Protein AF-A0A3M1C121-F1 (afdb_monomer_lite)

Sequence (136 aa):
MKLKYIFAFILNILPVFITKIIIDNKELFTVLTILIAIDTATGIAASIKTKKQITSWRMFIGIFLKLVFLEAILYTGAAIQKYIEYDFIGWASIVLCSIEIFSIDENINKVFGFSIITTIKKIYDTNKEFLDKIKN

Foldseek 3Di:
DDPVLVVLVCVLCVVLVVVCVVDVPVVLSVLLVVLLVLLLVLQVLLCVLVVPPDDSVNSSCVSNVLSVVLVVQSVVQVVVCVVDVDNSVVVVSVVSSVVSLVSSQVSCCSNPVDGPVVVVVVVVVVVVVVVVVVVD

Secondary structure (DSSP, 8-state):
--HHHHHHHHHHHHHHHHHHHHSS-HHHHHHHHHHHHHHHHHHHHHHHHTT----HHHHHHHHHHHHHHHHHHHHHHHHHHHHS-S-HHHHHHHHHHHHHHHHHHHHHHHHHS--HHHHHHHHHHHHHHHHHHHH-

pLDDT: mean 75.29, std 11.58, range [46.91, 92.25]

Radius of gyration: 18.76 Å; chains: 1; bounding box: 50×34×47 Å

Structure (mmCIF, N/CA/C/O backbone):
data_AF-A0A3M1C121-F1
#
_entry.id   AF-A0A3M1C121-F1
#
loop_
_atom_site.group_PDB
_atom_site.id
_atom_site.type_symbol
_atom_site.label_atom_id
_atom_site.label_alt_id
_atom_site.label_comp_id
_atom_site.label_asym_id
_atom_site.label_entity_id
_atom_site.label_seq_id
_atom_site.pdbx_PDB_ins_code
_atom_site.Cartn_x
_atom_site.Cartn_y
_atom_site.Cartn_z
_atom_site.occupancy
_atom_site.B_iso_or_equiv
_atom_site.auth_seq_id
_atom_site.auth_comp_id
_atom_site.auth_asym_id
_atom_site.auth_atom_id
_atom_site.pdbx_PDB_model_num
ATOM 1 N N . MET A 1 1 ? 9.063 -0.301 22.434 1.00 49.84 1 MET A N 1
ATOM 2 C CA . MET A 1 1 ? 9.256 -1.115 21.208 1.00 49.84 1 MET A CA 1
ATOM 3 C C . MET A 1 1 ? 10.684 -1.664 21.231 1.00 49.84 1 MET A C 1
ATOM 5 O O . MET A 1 1 ? 11.582 -0.878 21.491 1.00 49.84 1 MET A O 1
ATOM 9 N N . LYS A 1 2 ? 10.928 -2.980 21.105 1.00 49.94 2 LYS A N 1
ATOM 10 C CA . LYS A 1 2 ? 12.294 -3.535 21.283 1.00 49.94 2 LYS A CA 1
ATOM 11 C C . LYS A 1 2 ? 13.195 -3.158 20.090 1.00 49.94 2 LYS A C 1
ATOM 13 O O . LYS A 1 2 ? 12.764 -3.315 18.952 1.00 49.94 2 LYS A O 1
ATOM 18 N N . LEU A 1 3 ? 14.435 -2.732 20.358 1.00 56.22 3 LEU A N 1
ATOM 19 C CA . LEU A 1 3 ? 15.439 -2.247 19.387 1.00 56.22 3 LEU A CA 1
ATOM 20 C C . LEU A 1 3 ? 15.611 -3.162 18.155 1.00 56.22 3 LEU A C 1
ATOM 22 O O . LEU A 1 3 ? 15.730 -2.694 17.027 1.00 56.22 3 LEU A O 1
ATOM 26 N N . LYS A 1 4 ? 15.509 -4.479 18.363 1.00 46.91 4 LYS A N 1
ATOM 27 C CA . LYS A 1 4 ? 15.562 -5.504 17.310 1.00 46.91 4 LYS A CA 1
ATOM 28 C C . LYS A 1 4 ? 14.516 -5.342 16.197 1.00 46.91 4 LYS A C 1
ATOM 30 O O . LYS A 1 4 ? 14.760 -5.765 15.077 1.00 46.91 4 LYS A O 1
ATOM 35 N N . TYR A 1 5 ? 13.365 -4.733 16.484 1.00 50.53 5 TYR A N 1
ATOM 36 C CA . TYR A 1 5 ? 12.297 -4.547 15.494 1.00 50.53 5 TYR A CA 1
ATOM 37 C C . TYR A 1 5 ? 12.530 -3.325 14.607 1.00 50.53 5 TYR A C 1
ATOM 39 O O . TYR A 1 5 ? 12.196 -3.364 13.431 1.00 50.53 5 TYR A O 1
ATOM 47 N N . ILE A 1 6 ? 13.157 -2.277 15.150 1.00 53.78 6 ILE A N 1
ATOM 48 C CA . ILE A 1 6 ? 13.620 -1.127 14.362 1.00 53.78 6 ILE A CA 1
ATOM 49 C C . ILE A 1 6 ? 14.716 -1.596 13.401 1.00 53.78 6 ILE A C 1
ATOM 51 O O . ILE A 1 6 ? 14.674 -1.286 12.218 1.00 53.78 6 ILE A O 1
ATOM 55 N N . PHE A 1 7 ? 15.641 -2.426 13.886 1.00 52.44 7 PHE A N 1
ATOM 56 C CA . PHE A 1 7 ? 16.716 -2.986 13.068 1.00 52.44 7 PHE A CA 1
ATOM 57 C C . PHE A 1 7 ? 16.192 -3.897 11.946 1.00 52.44 7 PHE A C 1
ATOM 59 O O . PHE A 1 7 ? 16.612 -3.780 10.801 1.00 52.44 7 PHE A O 1
ATOM 66 N N . ALA A 1 8 ? 15.217 -4.755 12.256 1.00 50.81 8 ALA A N 1
ATOM 67 C CA . ALA A 1 8 ? 14.547 -5.606 11.276 1.00 50.81 8 ALA A CA 1
ATOM 68 C C . ALA A 1 8 ? 13.745 -4.801 10.236 1.00 50.81 8 ALA A C 1
ATOM 70 O O . ALA A 1 8 ? 13.711 -5.163 9.066 1.00 50.81 8 ALA A O 1
ATOM 71 N N . PHE A 1 9 ? 13.115 -3.697 10.640 1.00 52.06 9 PHE A N 1
ATOM 72 C CA . PHE A 1 9 ? 12.434 -2.779 9.727 1.00 52.06 9 PHE A CA 1
ATOM 73 C C . PHE A 1 9 ? 13.424 -2.087 8.778 1.00 52.06 9 PHE A C 1
ATOM 75 O O . PHE A 1 9 ? 13.214 -2.090 7.568 1.00 52.06 9 PHE A O 1
ATOM 82 N N . ILE A 1 10 ? 14.544 -1.585 9.309 1.00 60.28 10 ILE A N 1
ATOM 83 C CA . ILE A 1 10 ? 15.618 -0.962 8.520 1.00 60.28 10 ILE A CA 1
ATOM 84 C C . ILE A 1 10 ? 16.211 -1.959 7.514 1.00 60.28 10 ILE A C 1
ATOM 86 O O . ILE A 1 10 ? 16.346 -1.625 6.341 1.00 60.28 10 ILE A O 1
ATOM 90 N N . LEU A 1 11 ? 16.504 -3.193 7.940 1.00 58.97 11 LEU A N 1
ATOM 91 C CA . LEU A 1 11 ? 17.046 -4.245 7.071 1.00 58.97 11 LEU A CA 1
ATOM 92 C C . LEU A 1 11 ? 16.105 -4.644 5.931 1.00 58.97 11 LEU A C 1
ATOM 94 O O . LEU A 1 11 ? 16.589 -5.033 4.879 1.00 58.97 11 LEU A O 1
ATOM 98 N N . ASN A 1 12 ? 14.789 -4.542 6.121 1.00 53.69 12 ASN A N 1
ATOM 99 C CA . ASN A 1 12 ? 13.813 -4.852 5.072 1.00 53.69 12 ASN A CA 1
ATOM 100 C C . ASN A 1 12 ? 13.556 -3.690 4.117 1.00 53.69 12 ASN A C 1
ATOM 102 O O . ASN A 1 12 ? 13.164 -3.903 2.978 1.00 53.69 12 ASN A O 1
ATOM 106 N N . ILE A 1 13 ? 13.780 -2.461 4.567 1.00 57.38 13 ILE A N 1
ATOM 107 C CA . ILE A 1 13 ? 13.669 -1.269 3.728 1.00 57.38 13 ILE A CA 1
ATOM 108 C C . ILE A 1 13 ? 14.946 -1.035 2.904 1.00 57.38 13 ILE A C 1
ATOM 110 O O . ILE A 1 13 ? 14.890 -0.427 1.837 1.00 57.38 13 ILE A O 1
ATOM 114 N N . LEU A 1 14 ? 16.096 -1.538 3.361 1.00 56.91 14 LEU A N 1
ATOM 115 C CA . LEU A 1 14 ? 17.381 -1.399 2.672 1.00 56.91 14 LEU A CA 1
ATOM 116 C C . LEU A 1 14 ? 17.369 -1.939 1.221 1.00 56.91 14 LEU A C 1
ATOM 118 O O . LEU A 1 14 ? 17.843 -1.219 0.342 1.00 56.91 14 LEU A O 1
ATOM 122 N N . PRO A 1 15 ? 16.791 -3.122 0.925 1.00 56.53 15 PRO A N 1
ATOM 123 C CA . PRO A 1 15 ? 16.651 -3.628 -0.436 1.00 56.53 15 PRO A CA 1
ATOM 124 C C . PRO A 1 15 ? 15.840 -2.687 -1.330 1.00 56.53 15 PRO A C 1
ATOM 126 O O . PRO A 1 15 ? 16.311 -2.358 -2.408 1.00 56.53 15 PRO A O 1
ATOM 129 N N . VAL A 1 16 ? 14.731 -2.114 -0.836 1.00 57.38 16 VAL A N 1
ATOM 130 C CA . VAL A 1 16 ? 13.909 -1.125 -1.573 1.00 57.38 16 VAL A CA 1
ATOM 131 C C . VAL A 1 16 ? 14.730 0.094 -2.000 1.00 57.38 16 VAL A C 1
ATOM 133 O O . VAL A 1 16 ? 14.579 0.604 -3.112 1.00 57.38 16 VAL A O 1
ATOM 136 N N . PHE A 1 17 ? 15.627 0.567 -1.130 1.00 60.38 17 PHE A N 1
ATOM 137 C CA . PHE A 1 17 ? 16.540 1.658 -1.468 1.00 60.38 17 PHE A CA 1
ATOM 138 C C . PHE A 1 17 ? 17.593 1.244 -2.504 1.00 60.38 17 PHE A C 1
ATOM 140 O O . PHE A 1 17 ? 17.943 2.061 -3.354 1.00 60.38 17 PHE A O 1
ATOM 147 N N . ILE A 1 18 ? 18.061 -0.006 -2.477 1.00 58.88 18 ILE A N 1
ATOM 148 C CA . ILE A 1 18 ? 18.985 -0.556 -3.480 1.00 58.88 18 ILE A CA 1
ATOM 149 C C . ILE A 1 18 ? 18.277 -0.693 -4.838 1.00 58.88 18 ILE A C 1
ATOM 151 O O . ILE A 1 18 ? 18.817 -0.245 -5.848 1.00 58.88 18 ILE A O 1
ATOM 155 N N . THR A 1 19 ? 17.044 -1.206 -4.889 1.00 59.34 19 THR A N 1
ATOM 156 C CA . THR A 1 19 ? 16.271 -1.318 -6.140 1.00 59.34 19 THR A CA 1
ATOM 157 C C . THR A 1 19 ? 15.949 0.054 -6.742 1.00 59.34 19 THR A C 1
ATOM 159 O O . THR A 1 19 ? 16.013 0.215 -7.960 1.00 59.34 19 THR A O 1
ATOM 162 N N . LYS A 1 20 ? 15.695 1.072 -5.904 1.00 57.78 20 LYS A N 1
ATOM 163 C CA . LYS A 1 20 ? 15.499 2.472 -6.329 1.00 57.78 20 LYS A CA 1
ATOM 164 C C . LYS A 1 20 ? 16.729 3.077 -7.023 1.00 57.78 20 LYS A C 1
ATOM 166 O O . LYS A 1 20 ? 16.585 4.013 -7.807 1.00 57.78 20 LYS A O 1
ATOM 171 N N . ILE A 1 21 ? 17.932 2.584 -6.723 1.00 58.72 21 ILE A N 1
ATOM 172 C CA . ILE A 1 21 ? 19.172 3.011 -7.392 1.00 58.72 21 ILE A CA 1
ATOM 173 C C . ILE A 1 21 ? 19.319 2.324 -8.760 1.00 58.72 21 ILE A C 1
ATOM 175 O O . ILE A 1 21 ? 19.898 2.909 -9.670 1.00 58.72 21 ILE A O 1
ATOM 179 N N . ILE A 1 22 ? 18.786 1.108 -8.910 1.00 56.91 22 ILE A N 1
ATOM 180 C CA . ILE A 1 22 ? 18.965 0.256 -10.096 1.00 56.91 22 ILE A CA 1
ATOM 181 C C . ILE A 1 22 ? 17.919 0.544 -11.188 1.00 56.91 22 ILE A C 1
ATOM 183 O O . ILE A 1 22 ? 18.215 0.380 -12.369 1.00 56.91 22 ILE A O 1
ATOM 187 N N . ILE A 1 23 ? 16.705 0.966 -10.819 1.00 61.72 23 ILE A N 1
ATOM 188 C CA . ILE A 1 23 ? 15.581 1.156 -11.749 1.00 61.72 23 ILE A CA 1
ATOM 189 C C . ILE A 1 23 ? 15.230 2.648 -11.850 1.00 61.72 23 ILE A C 1
ATOM 191 O O . ILE A 1 23 ? 14.945 3.291 -10.841 1.00 61.72 23 ILE A O 1
ATOM 195 N N . ASP A 1 24 ? 15.174 3.194 -13.070 1.00 63.34 24 ASP A N 1
ATOM 196 C CA . ASP A 1 24 ? 14.951 4.632 -13.330 1.00 63.34 24 ASP A CA 1
ATOM 197 C C . ASP A 1 24 ? 13.546 5.161 -12.952 1.00 63.34 24 ASP A C 1
ATOM 199 O O . ASP A 1 24 ? 13.278 6.358 -13.018 1.00 63.34 24 ASP A O 1
ATOM 203 N N . ASN A 1 25 ? 12.651 4.305 -12.450 1.00 66.75 25 ASN A N 1
ATOM 204 C CA . ASN A 1 25 ? 11.287 4.655 -12.029 1.00 66.75 25 ASN A CA 1
ATOM 205 C C . ASN A 1 25 ? 11.203 5.174 -10.576 1.00 66.75 25 ASN A C 1
ATOM 207 O O . ASN A 1 25 ? 10.395 4.716 -9.765 1.00 66.75 25 ASN A O 1
ATOM 211 N N . LYS A 1 26 ? 12.041 6.155 -10.220 1.00 68.81 26 LYS A N 1
ATOM 212 C CA . LYS A 1 26 ? 12.213 6.659 -8.836 1.00 68.81 26 LYS A CA 1
ATOM 213 C C . LYS A 1 26 ? 10.930 7.190 -8.184 1.00 68.81 26 LYS A C 1
ATOM 215 O O . LYS A 1 26 ? 10.776 7.092 -6.961 1.00 68.81 26 LYS A O 1
ATOM 220 N N . GLU A 1 27 ? 10.032 7.766 -8.975 1.00 72.94 27 GLU A N 1
ATOM 221 C CA . GLU A 1 27 ? 8.753 8.320 -8.510 1.00 72.94 27 GLU A CA 1
ATOM 222 C C . GLU A 1 27 ? 7.830 7.211 -8.010 1.00 72.94 27 GLU A C 1
ATOM 224 O O . GLU A 1 27 ? 7.312 7.266 -6.894 1.00 72.94 27 GLU A O 1
ATOM 229 N N . LEU A 1 28 ? 7.729 6.142 -8.793 1.00 71.81 28 LEU A N 1
ATOM 230 C CA . LEU A 1 28 ? 6.889 4.993 -8.509 1.00 71.81 28 LEU A CA 1
ATOM 231 C C . LEU A 1 28 ? 7.327 4.258 -7.232 1.00 71.81 28 LEU A C 1
ATOM 233 O O . LEU A 1 28 ? 6.499 3.932 -6.380 1.00 71.81 28 LEU A O 1
ATOM 237 N N . PHE A 1 29 ? 8.640 4.104 -7.035 1.00 71.31 29 PHE A N 1
ATOM 238 C CA . PHE A 1 29 ? 9.202 3.588 -5.781 1.00 71.31 29 PHE A CA 1
ATOM 239 C C . PHE A 1 29 ? 8.835 4.443 -4.575 1.00 71.31 29 PHE A C 1
ATOM 241 O O . PHE A 1 29 ? 8.564 3.923 -3.491 1.00 71.31 29 PHE A O 1
ATOM 248 N N . THR A 1 30 ? 8.850 5.761 -4.750 1.00 76.12 30 THR A N 1
ATOM 249 C CA . THR A 1 30 ? 8.543 6.694 -3.668 1.00 76.12 30 THR A CA 1
ATOM 250 C C . THR A 1 30 ? 7.075 6.566 -3.265 1.00 76.12 30 THR A C 1
ATOM 252 O O . THR A 1 30 ? 6.789 6.441 -2.075 1.00 76.12 30 THR A O 1
ATOM 255 N N . VAL A 1 31 ? 6.161 6.484 -4.237 1.00 80.06 31 VAL A N 1
ATOM 256 C CA . VAL A 1 31 ? 4.727 6.272 -3.985 1.00 80.06 31 VAL A CA 1
ATOM 257 C C . VAL A 1 31 ? 4.472 4.940 -3.277 1.00 80.06 31 VAL A C 1
ATOM 259 O O . VAL A 1 31 ? 3.830 4.929 -2.229 1.00 80.06 31 VAL A O 1
ATOM 262 N N . LEU A 1 32 ? 5.014 3.829 -3.784 1.00 77.25 32 LEU A N 1
ATOM 263 C CA . LEU A 1 32 ? 4.821 2.507 -3.175 1.00 77.25 32 LEU A CA 1
ATOM 264 C C . LEU A 1 32 ? 5.374 2.430 -1.749 1.00 77.25 32 LEU A C 1
ATOM 266 O O . LEU A 1 32 ? 4.721 1.887 -0.860 1.00 77.25 32 LEU A O 1
ATOM 270 N N . THR A 1 33 ? 6.544 3.022 -1.503 1.00 75.88 33 THR A N 1
ATOM 271 C CA . THR A 1 33 ? 7.136 3.061 -0.157 1.00 75.88 33 THR A CA 1
ATOM 272 C C . THR A 1 33 ? 6.252 3.844 0.815 1.00 75.88 33 THR A C 1
ATOM 274 O O . THR A 1 33 ? 6.040 3.407 1.947 1.00 75.88 33 THR A O 1
ATOM 277 N N . ILE A 1 34 ? 5.701 4.982 0.376 1.00 82.19 34 ILE A N 1
ATOM 278 C CA . ILE A 1 34 ? 4.762 5.778 1.176 1.00 82.19 34 ILE A CA 1
ATOM 279 C C . ILE A 1 34 ? 3.489 4.973 1.465 1.00 82.19 34 ILE A C 1
ATOM 281 O O . ILE A 1 34 ? 3.052 4.935 2.614 1.00 82.19 34 ILE A O 1
ATOM 285 N N . LEU A 1 35 ? 2.922 4.295 0.462 1.00 84.94 35 LEU A N 1
ATOM 286 C CA . LEU A 1 35 ? 1.725 3.468 0.634 1.00 84.94 35 LEU A CA 1
ATOM 287 C C . LEU A 1 35 ? 1.952 2.335 1.641 1.00 84.94 35 LEU A C 1
ATOM 289 O O . LEU A 1 35 ? 1.167 2.202 2.573 1.00 84.94 35 LEU A O 1
ATOM 293 N N . ILE A 1 36 ? 3.062 1.599 1.536 1.00 82.25 36 ILE A N 1
ATOM 294 C CA . ILE A 1 36 ? 3.422 0.537 2.492 1.00 82.25 36 ILE A CA 1
ATOM 295 C C . ILE A 1 36 ? 3.583 1.097 3.912 1.00 82.25 36 ILE A C 1
ATOM 297 O O . ILE A 1 36 ? 3.167 0.464 4.888 1.00 82.25 36 ILE A O 1
ATOM 301 N N . ALA A 1 37 ? 4.170 2.289 4.057 1.00 81.25 37 ALA A N 1
ATOM 302 C CA . ALA A 1 37 ? 4.326 2.932 5.359 1.00 81.25 37 ALA A CA 1
ATOM 303 C C . ALA A 1 37 ? 2.969 3.321 5.974 1.00 81.25 37 ALA A C 1
ATOM 305 O O . ALA A 1 37 ? 2.731 3.055 7.157 1.00 81.25 37 ALA A O 1
ATOM 306 N N . ILE A 1 38 ? 2.066 3.902 5.176 1.00 85.06 38 ILE A N 1
ATOM 307 C CA . ILE A 1 38 ? 0.703 4.255 5.601 1.00 85.06 38 ILE A CA 1
ATOM 308 C C . ILE A 1 38 ? -0.102 2.993 5.934 1.00 85.06 38 ILE A C 1
ATOM 310 O O . ILE A 1 38 ? -0.759 2.947 6.977 1.00 85.06 38 ILE A O 1
ATOM 314 N N . ASP A 1 39 ? -0.028 1.954 5.104 1.00 83.25 39 ASP A N 1
ATOM 315 C CA . ASP A 1 39 ? -0.690 0.671 5.353 1.00 83.25 39 ASP A CA 1
ATOM 316 C C . ASP A 1 39 ? -0.206 0.041 6.661 1.00 83.25 39 ASP A C 1
ATOM 318 O O . ASP A 1 39 ? -1.004 -0.340 7.515 1.00 83.25 39 ASP A O 1
ATOM 322 N N . THR A 1 40 ? 1.107 0.038 6.889 1.00 82.00 40 THR A N 1
ATOM 323 C CA . THR A 1 40 ? 1.687 -0.464 8.138 1.00 82.00 40 THR A CA 1
ATOM 324 C C . THR A 1 40 ? 1.172 0.323 9.346 1.00 82.00 40 THR A C 1
ATOM 326 O O . THR A 1 40 ? 0.757 -0.270 10.346 1.00 82.00 40 THR A O 1
ATOM 329 N N . ALA A 1 41 ? 1.154 1.657 9.269 1.00 83.12 41 ALA A N 1
ATOM 330 C CA . ALA A 1 41 ? 0.673 2.508 10.356 1.00 83.12 41 ALA A CA 1
ATOM 331 C C . ALA A 1 41 ? -0.825 2.293 10.644 1.00 83.12 41 ALA A C 1
ATOM 333 O O . ALA A 1 41 ? -1.222 2.120 11.802 1.00 83.12 41 ALA A O 1
ATOM 334 N N . THR A 1 42 ? -1.654 2.252 9.599 1.00 83.94 42 THR A N 1
ATOM 335 C CA . THR A 1 42 ? -3.102 2.023 9.719 1.00 83.94 42 THR A CA 1
ATOM 336 C C . THR A 1 42 ? -3.414 0.606 10.199 1.00 83.94 42 THR A C 1
ATOM 338 O O . THR A 1 42 ? -4.286 0.437 11.051 1.00 83.94 42 THR A O 1
ATOM 341 N N . GLY A 1 43 ? -2.658 -0.404 9.764 1.00 80.94 43 GLY A N 1
ATOM 342 C CA . GLY A 1 43 ? -2.767 -1.784 10.235 1.00 80.94 43 GLY A CA 1
ATOM 343 C C . GLY A 1 43 ? -2.422 -1.936 11.719 1.00 80.94 43 GLY A C 1
ATOM 344 O O . GLY A 1 43 ? -3.136 -2.622 12.459 1.00 80.94 43 GLY A O 1
ATOM 345 N N . ILE A 1 44 ? -1.387 -1.235 12.199 1.00 81.38 44 ILE A N 1
ATOM 346 C CA . ILE A 1 44 ? -1.067 -1.164 13.634 1.00 81.38 44 ILE A CA 1
ATOM 347 C C . ILE A 1 44 ? -2.234 -0.534 14.402 1.00 81.38 44 ILE A C 1
ATOM 349 O O . ILE A 1 44 ? -2.704 -1.128 15.378 1.00 81.38 44 ILE A O 1
ATOM 353 N N . ALA A 1 45 ? -2.744 0.615 13.952 1.00 81.81 45 ALA A N 1
ATOM 354 C CA . ALA A 1 45 ? -3.871 1.294 14.594 1.00 81.81 45 ALA A CA 1
ATOM 355 C C . ALA A 1 45 ? -5.135 0.412 14.640 1.00 81.81 45 ALA A C 1
ATOM 357 O O . ALA A 1 45 ? -5.763 0.276 15.696 1.00 81.81 45 ALA A O 1
ATOM 358 N N . ALA A 1 46 ? -5.464 -0.259 13.533 1.00 82.69 46 ALA A N 1
ATOM 359 C CA . ALA A 1 46 ? -6.587 -1.189 13.437 1.00 82.69 46 ALA A CA 1
ATOM 360 C C . ALA A 1 46 ? -6.439 -2.364 14.411 1.00 82.69 46 ALA A C 1
ATOM 362 O O . ALA A 1 46 ? -7.411 -2.774 15.051 1.00 82.69 46 ALA A O 1
ATOM 363 N N . SER A 1 47 ? -5.225 -2.890 14.578 1.00 78.94 47 SER A N 1
ATOM 364 C CA . SER A 1 47 ? -4.960 -3.985 15.516 1.00 78.94 47 SER A CA 1
ATOM 365 C C . SER A 1 47 ? -5.195 -3.599 16.972 1.00 78.94 47 SER A C 1
ATOM 367 O O . SER A 1 47 ? -5.832 -4.348 17.716 1.00 78.94 47 SER A O 1
ATOM 369 N N . ILE A 1 48 ? -4.754 -2.395 17.351 1.00 81.12 48 ILE A N 1
ATOM 370 C CA . ILE A 1 48 ? -4.932 -1.844 18.694 1.00 81.12 48 ILE A CA 1
ATOM 371 C C . ILE A 1 48 ? -6.427 -1.651 18.960 1.00 81.12 48 ILE A C 1
ATOM 373 O O . ILE A 1 48 ? -6.932 -2.083 19.997 1.00 81.12 48 ILE A O 1
ATOM 377 N N . LYS A 1 49 ? -7.159 -1.074 17.997 1.00 83.75 49 LYS A N 1
ATOM 378 C CA . LYS A 1 49 ? -8.603 -0.823 18.112 1.00 83.75 49 LYS A CA 1
ATOM 379 C C . LYS A 1 49 ? -9.423 -2.111 18.212 1.00 83.75 49 LYS A C 1
ATOM 381 O O . LYS A 1 49 ? -10.328 -2.197 19.037 1.00 83.75 49 LYS A O 1
ATOM 386 N N . THR A 1 50 ? -9.094 -3.117 17.404 1.00 82.19 50 THR A N 1
ATOM 387 C CA . THR A 1 50 ? -9.820 -4.400 17.348 1.00 82.19 50 THR A CA 1
ATOM 388 C C . THR A 1 50 ? -9.397 -5.395 18.431 1.00 82.19 50 THR A C 1
ATOM 390 O O . THR A 1 50 ? -9.924 -6.505 18.474 1.00 82.19 50 THR A O 1
ATOM 393 N N . LYS A 1 51 ? -8.449 -5.022 19.308 1.00 78.12 51 LYS A N 1
ATOM 394 C CA . LYS A 1 51 ? -7.855 -5.883 20.348 1.00 78.12 51 LYS A CA 1
ATOM 395 C C . LYS A 1 51 ? -7.299 -7.211 19.810 1.00 78.12 51 LYS A C 1
ATOM 397 O O . LYS A 1 51 ? -7.087 -8.152 20.577 1.00 78.12 51 LYS A O 1
ATOM 402 N N . LYS A 1 52 ? -7.032 -7.308 18.503 1.00 73.75 52 LYS A N 1
ATOM 403 C CA . LYS A 1 52 ? -6.360 -8.473 17.925 1.00 73.75 52 LYS A CA 1
ATOM 404 C C . LYS A 1 52 ? -4.906 -8.445 18.381 1.00 73.75 52 LYS A C 1
ATOM 406 O O . LYS A 1 52 ? -4.186 -7.490 18.101 1.00 73.75 52 LYS A O 1
ATOM 411 N N . GLN A 1 53 ? -4.452 -9.505 19.050 1.00 63.56 53 GLN A N 1
ATOM 412 C CA . GLN A 1 53 ? -3.028 -9.676 19.330 1.00 63.56 53 GLN A CA 1
ATOM 413 C C . GLN A 1 53 ? -2.276 -9.882 18.012 1.00 63.56 53 GLN A C 1
ATOM 415 O O . GLN A 1 53 ? -2.196 -10.991 17.478 1.00 63.56 53 GLN A O 1
ATOM 420 N N . ILE A 1 54 ? -1.707 -8.805 17.480 1.00 62.56 54 ILE A N 1
ATOM 421 C CA . ILE A 1 54 ? -0.699 -8.904 16.434 1.00 62.56 54 ILE A CA 1
ATOM 422 C C . ILE A 1 54 ? 0.640 -9.131 17.118 1.00 62.56 54 ILE A C 1
ATOM 424 O O . ILE A 1 54 ? 1.177 -8.264 17.808 1.00 62.56 54 ILE A O 1
ATOM 428 N N . THR A 1 55 ? 1.190 -10.328 16.931 1.00 68.19 55 THR A N 1
ATOM 429 C CA . THR A 1 55 ? 2.567 -10.589 17.327 1.00 68.19 55 THR A CA 1
ATOM 430 C C . THR A 1 55 ? 3.506 -9.873 16.361 1.00 68.19 55 THR A C 1
ATOM 432 O O . THR A 1 55 ? 3.273 -9.822 15.154 1.00 68.19 55 THR A O 1
ATOM 435 N N . SER A 1 56 ? 4.607 -9.34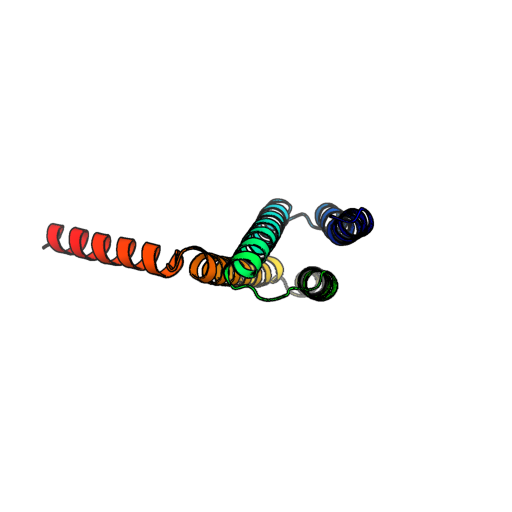8 16.894 1.00 62.12 56 SER A N 1
ATOM 436 C CA . SER A 1 56 ? 5.683 -8.728 16.101 1.00 62.12 56 SER A CA 1
ATOM 437 C C . SER A 1 56 ? 6.154 -9.587 14.916 1.00 62.12 56 SER A C 1
ATOM 439 O O . SER A 1 56 ? 6.481 -9.048 13.866 1.00 62.12 56 SER A O 1
ATOM 441 N N . TRP A 1 57 ? 6.118 -10.915 15.049 1.00 68.06 57 TRP A N 1
ATOM 442 C CA . TRP A 1 57 ? 6.449 -11.860 13.981 1.00 68.06 57 TRP A CA 1
ATOM 443 C C . TRP A 1 57 ? 5.441 -11.863 12.826 1.00 68.06 57 TRP A C 1
ATOM 445 O O . TRP A 1 57 ? 5.834 -11.848 11.665 1.00 68.06 57 TRP A O 1
ATOM 455 N N . ARG A 1 58 ? 4.135 -11.829 13.125 1.00 68.06 58 ARG A N 1
ATOM 456 C CA . ARG A 1 58 ? 3.092 -11.764 12.089 1.00 68.06 58 ARG A CA 1
ATOM 457 C C . ARG A 1 58 ? 3.156 -10.453 11.309 1.00 68.06 58 ARG A C 1
ATOM 459 O O . ARG A 1 58 ? 2.999 -10.464 10.096 1.00 68.06 58 ARG A O 1
ATOM 466 N N . MET A 1 59 ? 3.437 -9.349 12.001 1.00 68.19 59 MET A N 1
ATOM 467 C CA . MET A 1 59 ? 3.633 -8.039 11.373 1.00 68.19 59 MET A CA 1
ATOM 468 C C . MET A 1 59 ? 4.876 -8.027 10.476 1.00 68.19 59 MET A C 1
ATOM 470 O O . MET A 1 59 ? 4.809 -7.576 9.339 1.00 68.19 59 MET A O 1
ATOM 474 N N . PHE A 1 60 ? 5.986 -8.589 10.965 1.00 67.62 60 PHE A N 1
ATOM 475 C CA . PHE A 1 60 ? 7.220 -8.729 10.195 1.00 67.62 60 PHE A CA 1
ATOM 476 C C . PHE A 1 60 ? 7.014 -9.562 8.927 1.00 67.62 60 PHE A C 1
ATOM 478 O O . PHE A 1 60 ? 7.385 -9.105 7.856 1.00 67.62 60 PHE A O 1
ATOM 485 N N . ILE A 1 61 ? 6.379 -10.737 9.023 1.00 71.62 61 ILE A N 1
ATOM 486 C CA . ILE A 1 61 ? 6.099 -11.586 7.854 1.00 71.62 61 ILE A CA 1
ATOM 487 C C . ILE A 1 61 ? 5.206 -10.861 6.845 1.00 71.62 61 ILE A C 1
ATOM 489 O O . ILE A 1 61 ? 5.470 -10.941 5.650 1.00 71.62 61 ILE A O 1
ATOM 493 N N . GLY A 1 62 ? 4.174 -10.147 7.307 1.00 69.56 62 GLY A N 1
ATOM 494 C CA . GLY A 1 62 ? 3.278 -9.403 6.421 1.00 69.56 62 GLY A CA 1
ATOM 495 C C . GLY A 1 62 ? 4.015 -8.345 5.600 1.00 69.56 62 GLY A C 1
ATOM 496 O O . GLY A 1 62 ? 3.866 -8.301 4.383 1.00 69.56 62 GLY A O 1
ATOM 497 N N . ILE A 1 63 ? 4.863 -7.544 6.251 1.00 72.06 63 ILE A N 1
ATOM 498 C CA . ILE A 1 63 ? 5.676 -6.519 5.577 1.00 72.06 63 ILE A CA 1
ATOM 499 C C . ILE A 1 63 ? 6.737 -7.173 4.683 1.00 72.06 63 ILE A C 1
ATOM 501 O O . ILE A 1 63 ? 6.901 -6.782 3.532 1.00 72.06 63 ILE A O 1
ATOM 505 N N . PHE A 1 64 ? 7.434 -8.192 5.188 1.00 73.06 64 PHE A N 1
ATOM 506 C CA . PHE A 1 64 ? 8.484 -8.893 4.455 1.00 73.06 64 PHE A CA 1
ATOM 507 C C . PHE A 1 64 ? 7.963 -9.508 3.157 1.00 73.06 64 PHE A C 1
ATOM 509 O O . PHE A 1 64 ? 8.541 -9.277 2.102 1.00 73.06 64 PHE A O 1
ATOM 516 N N . LEU A 1 65 ? 6.844 -10.238 3.207 1.00 73.75 65 LEU A N 1
ATOM 517 C CA . LEU A 1 65 ? 6.260 -10.848 2.013 1.00 73.75 65 LEU A CA 1
ATOM 518 C C . LEU A 1 65 ? 5.859 -9.793 0.980 1.00 73.75 65 LEU A C 1
ATOM 520 O O . LEU A 1 65 ? 6.135 -9.992 -0.198 1.00 73.75 65 LEU A O 1
ATOM 524 N N . LYS A 1 66 ? 5.279 -8.661 1.401 1.00 73.81 66 LYS A N 1
ATOM 525 C CA . LYS A 1 66 ? 4.948 -7.551 0.489 1.00 73.81 66 LYS A CA 1
ATOM 526 C C . LYS A 1 66 ? 6.184 -7.019 -0.236 1.00 73.81 66 LYS A C 1
ATOM 528 O O . LYS A 1 66 ? 6.150 -6.826 -1.447 1.00 73.81 66 LYS A O 1
ATOM 533 N N . LEU A 1 67 ? 7.281 -6.831 0.492 1.00 72.00 67 LEU A N 1
ATOM 534 C CA . LEU A 1 67 ? 8.541 -6.343 -0.068 1.00 72.00 67 LEU A CA 1
ATOM 535 C C . LEU A 1 67 ? 9.198 -7.369 -0.998 1.00 72.00 67 LEU A C 1
ATOM 537 O O . LEU A 1 67 ? 9.651 -7.006 -2.078 1.00 72.00 67 LEU A O 1
ATOM 541 N N . VAL A 1 68 ? 9.175 -8.653 -0.635 1.00 75.44 68 VAL A N 1
ATOM 542 C CA . VAL A 1 68 ? 9.665 -9.740 -1.496 1.00 75.44 68 VAL A CA 1
ATOM 543 C C . VAL A 1 68 ? 8.844 -9.840 -2.784 1.00 75.44 68 VAL A C 1
ATOM 545 O O . VAL A 1 68 ? 9.418 -9.979 -3.861 1.00 75.44 68 VAL A O 1
ATOM 548 N N . PHE A 1 69 ? 7.513 -9.739 -2.706 1.00 75.75 69 PHE A N 1
ATOM 549 C CA . PHE A 1 69 ? 6.653 -9.725 -3.894 1.00 75.75 69 PHE A CA 1
ATOM 550 C C . PHE A 1 69 ? 6.924 -8.511 -4.783 1.00 75.75 69 PHE A C 1
ATOM 552 O O . PHE A 1 69 ? 6.993 -8.661 -6.003 1.00 75.75 69 PHE A O 1
ATOM 559 N N . LEU A 1 70 ? 7.116 -7.333 -4.182 1.00 74.62 70 LEU A N 1
ATOM 560 C CA . LEU A 1 70 ? 7.502 -6.122 -4.898 1.00 74.62 70 LEU A CA 1
ATOM 561 C C . LEU A 1 70 ? 8.817 -6.337 -5.659 1.00 74.62 70 LEU A C 1
ATOM 563 O O . LEU A 1 70 ? 8.867 -6.099 -6.863 1.00 74.62 70 LEU A O 1
ATOM 567 N N . GLU A 1 71 ? 9.859 -6.847 -5.000 1.00 73.00 71 GLU A N 1
ATOM 568 C CA . GLU A 1 71 ? 11.133 -7.132 -5.667 1.00 73.00 71 GLU A CA 1
ATOM 569 C C . GLU A 1 71 ? 10.993 -8.176 -6.776 1.00 73.00 71 GLU A C 1
ATOM 571 O O . GLU A 1 71 ? 11.515 -7.976 -7.871 1.00 73.00 71 GLU A O 1
ATOM 576 N N . ALA A 1 72 ? 10.253 -9.261 -6.538 1.00 77.75 72 ALA A N 1
ATOM 577 C CA . ALA A 1 72 ? 10.031 -10.298 -7.541 1.00 77.75 72 ALA A CA 1
ATOM 578 C C . ALA A 1 72 ? 9.361 -9.735 -8.804 1.00 77.75 72 ALA A C 1
ATOM 580 O O . ALA A 1 72 ? 9.808 -10.018 -9.918 1.00 77.75 72 ALA A O 1
ATOM 581 N N . ILE A 1 73 ? 8.331 -8.899 -8.641 1.00 76.88 73 ILE A N 1
ATOM 582 C CA . ILE A 1 73 ? 7.645 -8.210 -9.742 1.00 76.88 73 ILE A CA 1
ATOM 583 C C . ILE A 1 73 ? 8.598 -7.277 -10.492 1.00 76.88 73 ILE A C 1
ATOM 585 O O . ILE A 1 73 ? 8.564 -7.221 -11.717 1.00 76.88 73 ILE A O 1
ATOM 589 N N . LEU A 1 74 ? 9.469 -6.565 -9.781 1.00 73.38 74 LEU A N 1
ATOM 590 C CA . LEU A 1 74 ? 10.408 -5.627 -10.390 1.00 73.38 74 LEU A CA 1
ATOM 591 C C . LEU A 1 74 ? 11.510 -6.341 -11.178 1.00 73.38 74 LEU A C 1
ATOM 593 O O . LEU A 1 74 ? 11.788 -5.954 -12.310 1.00 73.38 74 LEU A O 1
ATOM 597 N N . TYR A 1 75 ? 12.106 -7.402 -10.628 1.00 73.81 75 TYR A N 1
ATOM 598 C CA . TYR A 1 75 ? 13.126 -8.185 -11.334 1.00 73.81 75 TYR A CA 1
ATOM 599 C C . TYR A 1 75 ? 12.548 -8.900 -12.554 1.00 73.81 75 TYR A C 1
ATOM 601 O O . TYR A 1 75 ? 13.148 -8.874 -13.629 1.00 73.81 75 TYR A O 1
ATOM 609 N N . THR A 1 76 ? 11.369 -9.512 -12.410 1.00 74.31 76 THR A N 1
ATOM 610 C CA . THR A 1 76 ? 10.686 -10.165 -13.536 1.00 74.31 76 THR A CA 1
ATOM 611 C C . THR A 1 76 ? 10.229 -9.146 -14.572 1.00 74.31 76 THR A C 1
ATOM 613 O O . THR A 1 76 ? 10.440 -9.368 -15.759 1.00 74.31 76 THR A O 1
ATOM 616 N N . GLY A 1 77 ? 9.698 -8.000 -14.148 1.00 73.88 77 GLY A N 1
ATOM 617 C CA . GLY A 1 77 ? 9.298 -6.912 -15.032 1.00 73.88 77 GLY A CA 1
ATOM 618 C C . GLY A 1 77 ? 10.463 -6.317 -15.813 1.00 73.88 77 GLY A C 1
ATOM 619 O O . GLY A 1 77 ? 10.358 -6.175 -17.026 1.00 73.88 77 GLY A O 1
ATOM 620 N N . ALA A 1 78 ? 11.598 -6.058 -15.159 1.00 72.12 78 ALA A N 1
ATOM 621 C CA . ALA A 1 78 ? 12.811 -5.582 -15.822 1.00 72.12 78 ALA A CA 1
ATOM 622 C C . ALA A 1 78 ? 13.378 -6.619 -16.806 1.00 72.12 78 ALA A C 1
ATOM 624 O O . ALA A 1 78 ? 13.829 -6.261 -17.894 1.00 72.12 78 ALA A O 1
ATOM 625 N N . ALA A 1 79 ? 13.320 -7.910 -16.457 1.00 72.06 79 ALA A N 1
ATOM 626 C CA . ALA A 1 79 ? 13.702 -8.981 -17.369 1.00 72.06 79 ALA A CA 1
ATOM 627 C C . ALA A 1 79 ? 12.763 -9.041 -18.583 1.00 72.06 79 ALA A C 1
ATOM 629 O O . ALA A 1 79 ? 13.246 -9.060 -19.708 1.00 72.06 79 ALA A O 1
ATOM 630 N N . ILE A 1 80 ? 11.441 -9.013 -18.382 1.00 70.44 80 ILE A N 1
ATOM 631 C CA . ILE A 1 80 ? 10.441 -9.056 -19.460 1.00 70.44 80 ILE A CA 1
ATOM 632 C C . ILE A 1 80 ? 10.567 -7.837 -20.375 1.00 70.44 80 ILE A C 1
ATOM 634 O O . ILE A 1 80 ? 10.600 -8.006 -21.589 1.00 70.44 80 ILE A O 1
ATOM 638 N N . GLN A 1 81 ? 10.702 -6.634 -19.814 1.00 69.94 81 GLN A N 1
ATOM 639 C CA . GLN A 1 81 ? 10.801 -5.383 -20.572 1.00 69.94 81 GLN A CA 1
ATOM 640 C C . GLN A 1 81 ? 12.050 -5.325 -21.468 1.00 69.94 81 GLN A C 1
ATOM 642 O O . GLN A 1 81 ? 12.061 -4.640 -22.486 1.00 69.94 81 GLN A O 1
ATOM 647 N N . LYS A 1 82 ? 13.098 -6.088 -21.130 1.00 69.06 82 LYS A N 1
ATOM 648 C CA . LYS A 1 82 ? 14.280 -6.262 -21.986 1.00 69.06 82 LYS A CA 1
ATOM 649 C C . LYS A 1 82 ? 13.995 -7.094 -23.245 1.00 69.06 82 LYS A C 1
ATOM 651 O O . LYS A 1 82 ? 14.699 -6.936 -24.237 1.00 69.06 82 LYS A O 1
ATOM 656 N N . TYR A 1 83 ? 13.011 -7.993 -23.202 1.00 73.81 83 TYR A N 1
ATOM 657 C CA . TYR A 1 83 ? 12.674 -8.900 -24.309 1.00 73.81 83 TYR A CA 1
ATOM 658 C C . TYR A 1 83 ? 11.372 -8.531 -25.028 1.00 73.81 83 TYR A C 1
ATOM 660 O O . TYR A 1 83 ? 11.145 -8.982 -26.148 1.00 73.81 83 TYR A O 1
ATOM 668 N N . ILE A 1 84 ? 10.517 -7.733 -24.391 1.00 72.31 84 ILE A N 1
ATOM 669 C CA . ILE A 1 84 ? 9.220 -7.299 -24.898 1.00 72.31 84 ILE A CA 1
ATOM 670 C C . ILE A 1 84 ? 9.130 -5.792 -24.649 1.00 72.31 84 ILE A C 1
ATOM 672 O O . ILE A 1 84 ? 9.239 -5.366 -23.503 1.00 72.31 84 ILE A O 1
ATOM 676 N N . GLU A 1 85 ? 8.902 -4.987 -25.691 1.00 72.94 85 GLU A N 1
ATOM 677 C CA . GLU A 1 85 ? 8.682 -3.530 -25.590 1.00 72.94 85 GLU A CA 1
ATOM 678 C C . GLU A 1 85 ? 7.302 -3.209 -24.984 1.00 72.94 85 GLU A C 1
ATOM 680 O O . GLU A 1 85 ? 6.453 -2.545 -25.574 1.00 72.94 85 GLU A O 1
ATOM 685 N N . TYR A 1 86 ? 7.046 -3.740 -23.793 1.00 72.25 86 TYR A N 1
ATOM 686 C CA . TYR A 1 86 ? 5.811 -3.573 -23.050 1.00 72.25 86 TYR A CA 1
ATOM 687 C C . TYR A 1 86 ? 6.131 -3.048 -21.653 1.00 72.25 86 TYR A C 1
ATOM 689 O O . TYR A 1 86 ? 7.012 -3.574 -20.969 1.00 72.25 86 TYR A O 1
ATOM 697 N N . ASP A 1 87 ? 5.395 -2.027 -21.211 1.00 74.06 87 ASP A N 1
ATOM 698 C CA . ASP A 1 87 ? 5.575 -1.407 -19.894 1.00 74.06 87 ASP A CA 1
ATOM 699 C C . ASP A 1 87 ? 4.961 -2.261 -18.771 1.00 74.06 87 ASP A C 1
ATOM 701 O O . ASP A 1 87 ? 3.985 -1.905 -18.108 1.00 74.06 87 ASP A O 1
ATOM 705 N N . PHE A 1 88 ? 5.521 -3.454 -18.576 1.00 74.88 88 PHE A N 1
ATOM 706 C CA . PHE A 1 88 ? 5.074 -4.387 -17.547 1.00 74.88 88 PHE A CA 1
ATOM 707 C C . PHE A 1 88 ? 5.248 -3.802 -16.141 1.00 74.88 88 PHE A C 1
ATOM 709 O O . PHE A 1 88 ? 4.394 -4.005 -15.278 1.00 74.88 88 PHE A O 1
ATOM 716 N N . ILE A 1 89 ? 6.337 -3.058 -15.917 1.00 74.19 89 ILE A N 1
ATOM 717 C CA . ILE A 1 89 ? 6.633 -2.436 -14.624 1.00 74.19 89 ILE A CA 1
ATOM 718 C C . ILE A 1 89 ? 5.544 -1.422 -14.271 1.00 74.19 89 ILE A C 1
ATOM 720 O O . ILE A 1 89 ? 5.030 -1.478 -13.151 1.00 74.19 89 ILE A O 1
ATOM 724 N N . GLY A 1 90 ? 5.141 -0.552 -15.203 1.00 74.31 90 GLY A N 1
ATOM 725 C CA . GLY A 1 90 ? 4.052 0.401 -14.985 1.00 74.31 90 GLY A CA 1
ATOM 726 C C . GLY A 1 90 ? 2.750 -0.291 -14.574 1.00 74.31 90 GLY A C 1
ATOM 727 O O . GLY A 1 90 ? 2.184 0.016 -13.521 1.00 74.31 90 GLY A O 1
ATOM 728 N N . TRP A 1 91 ? 2.318 -1.302 -15.334 1.00 76.94 91 TRP A N 1
ATOM 729 C CA . TRP A 1 91 ? 1.094 -2.056 -15.035 1.00 76.94 91 TRP A CA 1
ATOM 730 C C . TRP A 1 91 ? 1.139 -2.790 -13.696 1.00 76.94 91 TRP A C 1
ATOM 732 O O . TRP A 1 91 ? 0.203 -2.687 -12.899 1.00 76.94 91 TRP A O 1
ATOM 742 N N . ALA A 1 92 ? 2.222 -3.514 -13.419 1.00 77.06 92 ALA A N 1
ATOM 743 C CA . ALA A 1 92 ? 2.352 -4.261 -12.174 1.00 77.06 92 ALA A CA 1
ATOM 744 C C . ALA A 1 92 ? 2.361 -3.326 -10.955 1.00 77.06 92 ALA A C 1
ATOM 746 O O . ALA A 1 92 ? 1.791 -3.635 -9.908 1.00 77.06 92 ALA A O 1
ATOM 747 N N . SER A 1 93 ? 2.929 -2.136 -11.117 1.00 76.56 93 SER A N 1
ATOM 748 C CA . SER A 1 93 ? 2.957 -1.116 -10.077 1.00 76.56 93 SER A CA 1
ATOM 749 C C . SER A 1 93 ? 1.588 -0.500 -9.802 1.00 76.56 93 SER A C 1
ATOM 751 O O . SER A 1 93 ? 1.255 -0.273 -8.641 1.00 76.56 93 SER A O 1
ATOM 753 N N . ILE A 1 94 ? 0.757 -0.286 -10.829 1.00 77.62 94 ILE A N 1
ATOM 754 C CA . ILE A 1 94 ? -0.642 0.144 -10.652 1.00 77.62 94 ILE A CA 1
ATOM 755 C C . ILE A 1 94 ? -1.411 -0.880 -9.812 1.00 77.62 94 ILE A C 1
ATOM 757 O O . ILE A 1 94 ? -2.145 -0.506 -8.891 1.00 77.62 94 ILE A O 1
ATOM 761 N N . VAL A 1 95 ? -1.222 -2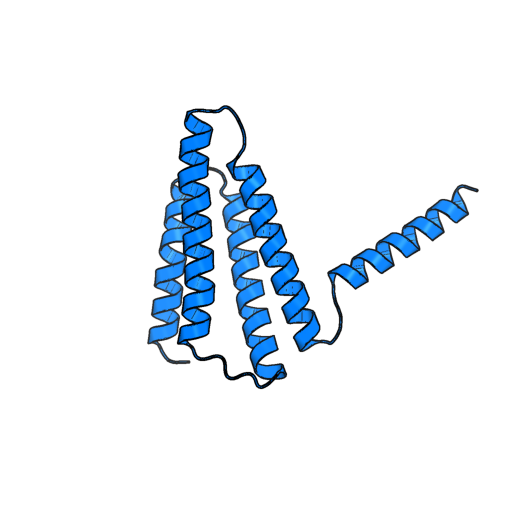.171 -10.096 1.00 80.50 95 VAL A N 1
ATOM 762 C CA . VAL A 1 95 ? -1.860 -3.256 -9.337 1.00 80.50 95 V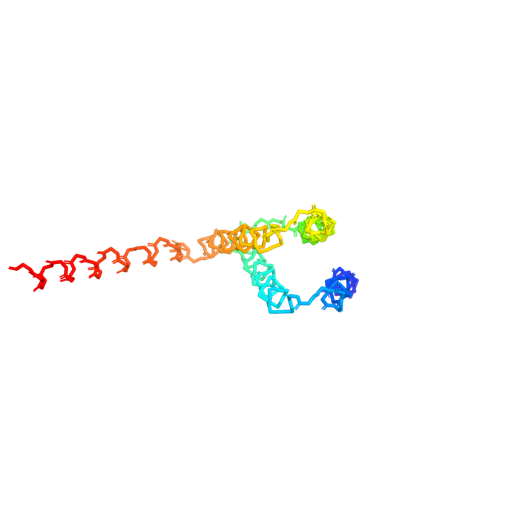AL A CA 1
ATOM 763 C C . VAL A 1 95 ? -1.396 -3.243 -7.880 1.00 80.50 95 VAL A C 1
ATOM 765 O O . VAL A 1 95 ? -2.233 -3.279 -6.979 1.00 80.50 95 VAL A O 1
ATOM 768 N N . LEU A 1 96 ? -0.090 -3.119 -7.633 1.00 81.88 96 LEU A N 1
ATOM 769 C CA . LEU A 1 96 ? 0.464 -3.047 -6.277 1.00 81.88 96 LEU A CA 1
ATOM 770 C C . LEU A 1 96 ? -0.050 -1.830 -5.500 1.00 81.88 96 LEU A C 1
ATOM 772 O O . LEU A 1 96 ? -0.522 -1.981 -4.374 1.00 81.88 96 LEU A O 1
ATOM 776 N N . CYS A 1 97 ? -0.043 -0.643 -6.110 1.00 82.12 97 CYS A N 1
ATOM 777 C CA . CYS A 1 97 ? -0.615 0.561 -5.508 1.00 82.12 97 CYS A CA 1
ATOM 778 C C . CYS A 1 97 ? -2.096 0.367 -5.160 1.00 82.12 97 CYS A C 1
ATOM 780 O O . CYS A 1 97 ? -2.532 0.763 -4.081 1.00 82.12 97 CYS A O 1
ATOM 782 N N . SER A 1 98 ? -2.862 -0.274 -6.046 1.00 81.69 98 SER A N 1
ATOM 783 C CA . SER A 1 98 ? -4.282 -0.554 -5.813 1.00 81.69 98 SER A CA 1
ATOM 784 C C . SER A 1 98 ? -4.481 -1.472 -4.606 1.00 81.69 98 SER A C 1
ATOM 786 O O . SER A 1 98 ? -5.312 -1.175 -3.750 1.00 81.69 98 SER A O 1
ATOM 788 N N . ILE A 1 99 ? -3.692 -2.548 -4.496 1.00 85.75 99 ILE A N 1
ATOM 789 C CA . ILE A 1 99 ? -3.733 -3.474 -3.353 1.00 85.75 99 ILE A CA 1
ATOM 790 C C . ILE A 1 99 ? -3.464 -2.730 -2.040 1.00 85.75 99 ILE A C 1
ATOM 792 O O . ILE A 1 99 ? -4.212 -2.905 -1.076 1.00 85.75 99 ILE A O 1
ATOM 796 N N . GLU A 1 100 ? -2.441 -1.872 -2.003 1.00 85.50 100 GLU A N 1
ATOM 797 C CA . GLU A 1 100 ? -2.124 -1.097 -0.800 1.00 85.50 100 GLU A CA 1
ATOM 798 C C . GLU A 1 100 ? -3.236 -0.097 -0.451 1.00 85.50 100 GLU A C 1
ATOM 800 O O . GLU A 1 100 ? -3.616 0.007 0.712 1.00 85.50 100 GLU A O 1
ATOM 805 N N . ILE A 1 101 ? -3.840 0.578 -1.436 1.00 87.00 101 ILE A N 1
ATOM 806 C CA . ILE A 1 101 ? -4.977 1.486 -1.204 1.00 87.00 101 ILE A CA 1
ATOM 807 C C . ILE A 1 101 ? -6.177 0.742 -0.600 1.00 87.00 101 ILE A C 1
ATOM 809 O O . ILE A 1 101 ? -6.775 1.231 0.361 1.00 87.00 101 ILE A O 1
ATOM 813 N N . PHE A 1 102 ? -6.522 -0.442 -1.115 1.00 87.00 102 PHE A N 1
ATOM 814 C CA . PHE A 1 102 ? -7.606 -1.256 -0.550 1.00 87.00 102 PHE A CA 1
ATOM 815 C C . PHE A 1 102 ? -7.294 -1.725 0.877 1.00 87.00 102 PHE A C 1
ATOM 817 O O . PHE A 1 102 ? -8.171 -1.677 1.740 1.00 87.00 102 PHE A O 1
ATOM 824 N N . SER A 1 103 ? -6.051 -2.136 1.141 1.00 86.94 103 SER A N 1
ATOM 825 C CA . SER A 1 103 ? -5.597 -2.529 2.481 1.00 86.94 103 SER A CA 1
ATOM 826 C C . SER A 1 103 ? -5.700 -1.366 3.479 1.00 86.94 103 SER A C 1
ATOM 828 O O . SER A 1 103 ? -6.231 -1.524 4.583 1.00 86.94 103 SER A O 1
ATOM 830 N N . ILE A 1 104 ? -5.293 -0.163 3.061 1.00 88.56 104 ILE A N 1
ATOM 831 C CA . ILE A 1 104 ? -5.427 1.067 3.849 1.00 88.56 104 ILE A CA 1
ATOM 832 C C . ILE A 1 104 ? -6.902 1.369 4.138 1.00 88.56 104 ILE A C 1
ATOM 834 O O . ILE A 1 104 ? -7.245 1.641 5.290 1.00 88.56 104 ILE A O 1
ATOM 838 N N . ASP A 1 105 ? -7.784 1.296 3.135 1.00 90.25 105 ASP A N 1
ATOM 839 C CA . ASP A 1 105 ? -9.225 1.528 3.313 1.00 90.25 105 ASP A CA 1
ATOM 840 C C . ASP A 1 105 ? -9.841 0.548 4.320 1.00 90.25 105 ASP A C 1
ATOM 842 O O . ASP A 1 105 ? -10.592 0.955 5.209 1.00 90.25 105 ASP A O 1
ATOM 846 N N . GLU A 1 106 ? -9.467 -0.733 4.248 1.00 87.94 106 GLU A N 1
ATOM 847 C CA . GLU A 1 106 ? -9.922 -1.752 5.194 1.00 87.94 106 GLU A CA 1
ATOM 848 C C . GLU A 1 106 ? -9.458 -1.435 6.625 1.00 87.94 106 GLU A C 1
ATOM 850 O O . GLU A 1 106 ? -10.233 -1.536 7.584 1.00 87.94 106 GLU A O 1
ATOM 855 N N . ASN A 1 107 ? -8.198 -1.029 6.785 1.00 87.81 107 ASN A N 1
ATOM 856 C CA . ASN A 1 107 ? -7.646 -0.656 8.083 1.00 87.81 107 ASN A CA 1
ATOM 857 C C . ASN A 1 107 ? -8.319 0.603 8.645 1.00 87.81 107 ASN A C 1
ATOM 859 O O . ASN A 1 107 ? -8.672 0.632 9.825 1.00 87.81 107 ASN A O 1
ATOM 863 N N . ILE A 1 108 ? -8.569 1.611 7.812 1.00 87.62 108 ILE A N 1
ATOM 864 C CA . ILE A 1 108 ? -9.281 2.834 8.198 1.00 87.62 108 ILE A CA 1
ATOM 865 C C . ILE A 1 108 ? -10.722 2.517 8.596 1.00 87.62 108 ILE A C 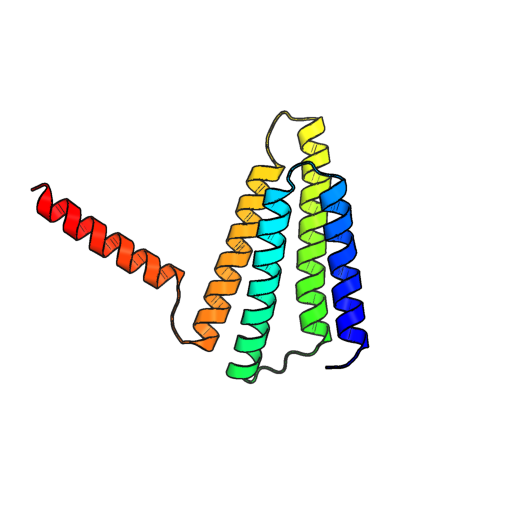1
ATOM 867 O O . ILE A 1 108 ? -11.170 2.978 9.646 1.00 87.62 108 ILE A O 1
ATOM 871 N N . ASN A 1 109 ? -11.414 1.652 7.855 1.00 90.12 109 ASN A N 1
ATOM 872 C CA . ASN A 1 109 ? -12.754 1.199 8.215 1.00 90.12 109 ASN A CA 1
ATOM 873 C C . ASN A 1 109 ? -12.764 0.486 9.578 1.00 90.12 109 ASN A C 1
ATOM 875 O O . ASN A 1 109 ? -13.590 0.792 10.435 1.00 90.12 109 ASN A O 1
ATOM 879 N N . LYS A 1 110 ? -11.781 -0.377 9.861 1.00 85.38 110 LYS A N 1
ATOM 880 C CA . LYS A 1 110 ? -11.644 -1.006 11.190 1.00 85.38 110 LYS A CA 1
ATOM 881 C C . LYS A 1 110 ? -11.399 0.006 12.317 1.00 85.38 110 LYS A C 1
ATOM 883 O O . LYS A 1 110 ? -11.817 -0.242 13.448 1.00 85.38 110 LYS A O 1
ATOM 888 N N . VAL A 1 111 ? -10.692 1.106 12.046 1.00 86.62 111 VAL A N 1
ATOM 889 C CA . VAL A 1 111 ? -10.353 2.122 13.060 1.00 86.62 111 VAL A CA 1
ATOM 890 C C . VAL A 1 111 ? -11.504 3.099 13.298 1.00 86.62 111 VAL A C 1
ATOM 892 O O . VAL A 1 111 ? -11.848 3.364 14.454 1.00 86.62 111 VAL A O 1
ATOM 895 N N . PHE A 1 112 ? -12.080 3.630 12.221 1.00 90.06 112 PHE A N 1
ATOM 896 C CA . PHE A 1 112 ? -13.006 4.764 12.243 1.00 90.06 112 PHE A CA 1
ATOM 897 C C . PHE A 1 112 ? -14.451 4.399 11.880 1.00 90.06 112 PHE A C 1
ATOM 899 O O . PHE A 1 112 ? -15.346 5.211 12.095 1.00 90.06 112 PHE A O 1
ATOM 906 N N . GLY A 1 113 ? -14.699 3.196 11.358 1.00 88.25 113 GLY A N 1
ATOM 907 C CA . GLY A 1 113 ? -16.034 2.719 10.986 1.00 88.25 113 GLY A CA 1
ATOM 908 C C . GLY A 1 113 ? -16.553 3.229 9.639 1.00 88.25 113 GLY A C 1
ATOM 909 O O . GLY A 1 113 ? -17.747 3.112 9.375 1.00 88.25 113 GLY A O 1
ATOM 910 N N . PHE A 1 114 ? -15.698 3.811 8.792 1.00 89.81 114 PHE A N 1
ATOM 911 C CA . PHE A 1 114 ? -16.073 4.241 7.444 1.00 89.81 114 PHE A CA 1
ATOM 912 C C . PHE A 1 114 ? -15.002 3.887 6.406 1.00 89.81 114 PHE A C 1
ATOM 914 O O . PHE A 1 114 ? -13.816 3.826 6.715 1.00 89.81 114 PHE A O 1
ATOM 921 N N . SER A 1 115 ? -15.435 3.686 5.160 1.00 92.25 115 SER A N 1
ATOM 922 C CA . SER A 1 115 ? -14.564 3.480 3.996 1.00 92.25 115 SER A CA 1
ATOM 923 C C . SER A 1 115 ? -14.356 4.808 3.266 1.00 92.25 115 SER A C 1
ATOM 925 O O . SER A 1 115 ? -15.325 5.472 2.873 1.00 92.25 115 SER A O 1
ATOM 927 N N . ILE A 1 116 ? -13.097 5.199 3.074 1.00 88.00 116 ILE A N 1
ATOM 928 C CA . ILE A 1 116 ? -12.697 6.346 2.252 1.00 88.00 116 ILE A CA 1
ATOM 929 C C . ILE A 1 116 ? -13.145 6.122 0.815 1.00 88.00 116 ILE A C 1
ATOM 931 O O . ILE A 1 116 ? -13.751 7.017 0.233 1.00 88.00 116 ILE A O 1
ATOM 935 N N . ILE A 1 117 ? -12.929 4.925 0.264 1.00 88.06 117 ILE A N 1
ATOM 936 C CA . ILE A 1 117 ? -13.302 4.604 -1.123 1.00 88.06 117 ILE A CA 1
ATOM 937 C C . ILE A 1 117 ? -14.808 4.797 -1.326 1.00 88.06 117 ILE A C 1
ATOM 939 O O . ILE A 1 117 ? -15.243 5.461 -2.268 1.00 88.06 117 ILE A O 1
ATOM 943 N N . THR A 1 118 ? -15.614 4.277 -0.399 1.00 89.56 118 THR A N 1
ATOM 944 C CA . THR A 1 118 ? -17.075 4.425 -0.449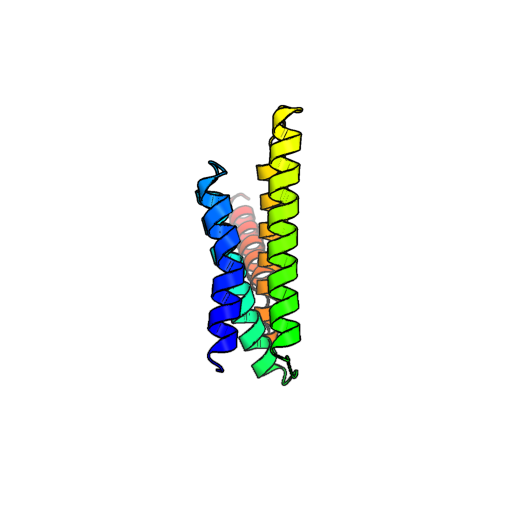 1.00 89.56 118 THR A CA 1
ATOM 945 C C . THR A 1 118 ? -17.494 5.887 -0.308 1.00 89.56 118 THR A C 1
ATOM 947 O O . THR A 1 118 ? -18.432 6.332 -0.967 1.00 89.56 118 THR A O 1
ATOM 950 N N . THR A 1 119 ? -16.798 6.648 0.536 1.00 88.75 119 THR A N 1
ATOM 951 C CA . THR A 1 119 ? -17.082 8.071 0.756 1.00 88.75 119 THR A CA 1
ATOM 952 C C . THR A 1 119 ? -16.766 8.898 -0.488 1.00 88.75 119 THR A C 1
ATOM 954 O O . THR A 1 119 ? -17.607 9.679 -0.927 1.00 88.75 119 THR A O 1
ATOM 957 N N . ILE A 1 120 ? -15.605 8.676 -1.110 1.00 86.56 120 ILE A N 1
ATOM 958 C CA . ILE A 1 120 ? -15.216 9.327 -2.367 1.00 86.56 120 ILE A CA 1
ATOM 959 C C . ILE A 1 120 ? -16.225 8.995 -3.467 1.00 86.56 120 ILE A C 1
ATOM 961 O O . ILE A 1 120 ? -16.685 9.900 -4.161 1.00 86.56 120 ILE A O 1
ATOM 965 N N . LYS A 1 121 ? -16.628 7.723 -3.589 1.00 89.44 121 LYS A N 1
ATOM 966 C CA . LYS A 1 121 ? -17.628 7.303 -4.576 1.00 89.44 121 LYS A CA 1
ATOM 967 C C . LYS A 1 121 ? -18.960 8.032 -4.384 1.00 89.44 121 LYS A C 1
ATOM 969 O O . LYS A 1 121 ? -19.491 8.578 -5.342 1.00 89.44 121 LYS A O 1
ATOM 974 N N . LYS A 1 122 ? -19.452 8.130 -3.145 1.00 88.56 122 LYS A N 1
ATOM 975 C CA . LYS A 1 122 ? -20.682 8.879 -2.832 1.00 88.56 122 LYS A CA 1
ATOM 976 C C . LYS A 1 122 ? -20.584 10.356 -3.216 1.00 88.56 122 LYS A C 1
ATOM 978 O O . LYS A 1 122 ? -21.538 10.904 -3.763 1.00 88.56 122 LYS A O 1
ATOM 983 N N . ILE A 1 123 ? -19.446 10.999 -2.944 1.00 89.44 123 ILE A N 1
ATOM 984 C CA . ILE A 1 123 ? -19.209 12.399 -3.325 1.00 89.44 123 ILE A CA 1
ATOM 985 C C . ILE A 1 123 ? -19.213 12.542 -4.851 1.00 89.44 123 ILE A C 1
ATOM 987 O O . ILE A 1 123 ? -19.826 13.470 -5.375 1.00 89.44 123 ILE A O 1
ATOM 991 N N . TYR A 1 124 ? -18.557 11.628 -5.568 1.00 90.31 124 TYR A N 1
ATOM 992 C CA . TYR A 1 124 ? -18.549 11.625 -7.030 1.00 90.31 124 TYR A CA 1
ATOM 993 C C . TYR A 1 124 ? -19.962 11.476 -7.608 1.00 90.31 124 TYR A C 1
ATOM 995 O O . TYR A 1 124 ? -20.370 12.303 -8.422 1.00 90.31 124 TYR A O 1
ATOM 1003 N N . ASP A 1 125 ? -20.726 10.487 -7.137 1.00 91.75 125 ASP A N 1
ATOM 1004 C CA . ASP A 1 125 ? -22.087 10.219 -7.610 1.00 91.75 125 ASP A CA 1
ATOM 1005 C C . ASP A 1 125 ? -23.013 11.424 -7.349 1.00 91.75 125 ASP A C 1
ATOM 1007 O O . ASP A 1 125 ? -23.733 11.862 -8.244 1.00 91.75 125 ASP A O 1
ATOM 1011 N N . THR A 1 126 ? -22.902 12.050 -6.170 1.00 90.19 126 THR A N 1
ATOM 1012 C CA . THR A 1 126 ? -23.683 13.252 -5.815 1.00 90.19 126 THR A CA 1
ATOM 1013 C C . THR A 1 126 ? -23.365 14.436 -6.733 1.00 90.19 126 THR A C 1
ATOM 1015 O O . THR A 1 126 ? -24.266 15.134 -7.199 1.00 90.19 126 THR A O 1
ATOM 1018 N N . ASN A 1 127 ? -22.080 14.676 -7.018 1.00 88.88 127 ASN A N 1
ATOM 1019 C CA . ASN A 1 127 ? -21.670 15.758 -7.915 1.00 88.88 127 ASN A CA 1
ATOM 1020 C C . ASN A 1 127 ? -22.094 15.491 -9.359 1.00 88.88 127 ASN A C 1
ATOM 1022 O O . ASN A 1 127 ? -22.486 16.420 -10.063 1.00 88.88 127 ASN A O 1
ATOM 1026 N N . LYS A 1 128 ? -22.042 14.232 -9.800 1.00 90.94 128 LYS A N 1
ATOM 1027 C CA . LYS A 1 128 ? -22.507 13.842 -11.129 1.00 90.94 128 LYS A CA 1
ATOM 1028 C C . LYS A 1 128 ? -24.000 14.127 -11.291 1.00 90.94 128 LYS A C 1
ATOM 1030 O O . LYS A 1 128 ? -24.375 14.799 -12.244 1.00 90.94 128 LYS A O 1
ATOM 1035 N N . GLU A 1 129 ? -24.827 13.719 -10.329 1.00 90.62 129 GLU A N 1
ATOM 1036 C CA . GLU A 1 129 ? -26.265 14.019 -10.338 1.00 90.62 129 GLU A CA 1
ATOM 1037 C C . GLU A 1 129 ? -26.554 15.525 -10.345 1.00 90.62 129 GLU A C 1
ATOM 1039 O O . GLU A 1 129 ? -27.465 15.983 -11.034 1.00 90.62 129 GLU A O 1
ATOM 1044 N N . PHE A 1 130 ? -25.781 16.313 -9.593 1.00 89.62 130 PHE A N 1
ATOM 1045 C CA . PHE A 1 130 ? -25.906 17.770 -9.589 1.00 89.62 130 PHE A CA 1
ATOM 1046 C C . PHE A 1 130 ? -25.574 18.382 -10.958 1.00 89.62 130 PHE A C 1
ATOM 1048 O O . PHE A 1 130 ? -26.327 19.216 -11.458 1.00 89.62 130 PHE A O 1
ATOM 1055 N N . LEU A 1 131 ? -24.485 17.941 -11.592 1.00 87.81 131 LEU A N 1
ATOM 1056 C CA . LEU A 1 131 ? -24.089 18.405 -12.924 1.00 87.81 131 LEU A CA 1
ATOM 1057 C C . LEU A 1 131 ? -25.098 17.995 -14.004 1.00 87.81 131 LEU A C 1
ATOM 1059 O O . LEU A 1 131 ? -25.399 18.796 -14.889 1.00 87.81 131 LEU A O 1
ATOM 1063 N N . ASP A 1 132 ? -25.645 16.784 -13.916 1.00 89.50 132 ASP A N 1
ATOM 1064 C CA . ASP A 1 132 ? -26.661 16.292 -14.850 1.00 89.50 132 ASP A CA 1
ATOM 1065 C C . ASP A 1 132 ? -27.988 17.062 -14.700 1.00 89.50 132 ASP A C 1
ATOM 1067 O O . ASP A 1 132 ? -28.679 17.289 -15.691 1.00 89.50 132 ASP A O 1
ATOM 1071 N N . LYS A 1 133 ? -28.318 17.546 -13.493 1.00 86.75 133 LYS A N 1
ATOM 1072 C CA . LYS A 1 133 ? -29.467 18.4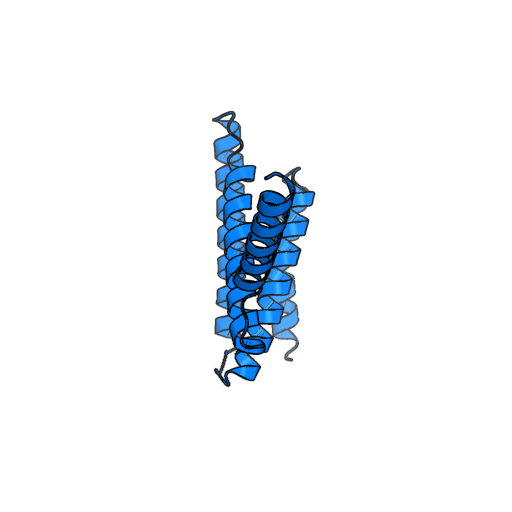42 -13.255 1.00 86.75 133 LYS A CA 1
ATOM 1073 C C . LYS A 1 133 ? -29.275 19.863 -13.782 1.00 86.75 133 LYS A C 1
ATOM 1075 O O . LYS A 1 133 ? -30.267 20.522 -14.042 1.00 86.75 133 LYS A O 1
ATOM 1080 N N . ILE A 1 134 ? -28.039 20.349 -13.903 1.00 83.75 134 ILE A N 1
ATOM 1081 C CA . ILE A 1 134 ? -27.748 21.691 -14.448 1.00 83.75 134 ILE A CA 1
ATOM 1082 C C . ILE A 1 134 ? -27.758 21.689 -15.983 1.00 83.75 134 ILE A C 1
ATOM 1084 O O . ILE A 1 134 ? -27.999 22.723 -16.601 1.00 83.75 134 ILE A O 1
ATOM 1088 N N . LYS A 1 135 ? -27.454 20.547 -16.609 1.00 76.06 135 LYS A N 1
ATOM 1089 C CA . LYS A 1 135 ? -27.402 20.410 -18.073 1.00 76.06 135 LYS A CA 1
ATOM 1090 C C . LYS A 1 135 ? -28.766 20.194 -18.738 1.00 76.06 135 LYS A C 1
ATOM 1092 O O . LYS A 1 135 ? -28.838 20.356 -19.954 1.00 76.06 135 LYS A O 1
ATOM 1097 N N . ASN A 1 136 ? -29.784 19.798 -17.974 1.00 64.25 136 ASN A N 1
ATOM 1098 C CA . ASN A 1 136 ? -31.165 19.607 -18.432 1.00 64.25 136 ASN A CA 1
ATOM 1099 C C . ASN A 1 136 ? -32.041 20.776 -17.983 1.00 64.25 136 ASN A C 1
ATOM 1101 O O . ASN A 1 136 ? -32.990 21.097 -18.727 1.00 64.25 136 ASN A O 1
#